Protein AF-A0A1I6WAD7-F1 (afdb_monomer_lite)

pLDDT: mean 89.75, std 10.99, range [41.59, 98.06]

Foldseek 3Di:
DDDPPDQDPPDPALVSLLVVLVVLLVVLPVCLVVLVVLLVVLLVQLVVLQVVLVVCVVVVHDVVSSVVSNVSSVVSVVVSVVSVVSSVVSVVVSVVSVVVSVVSCVVCVVVNVVCVPDPDHDDDPPPVD

Secondary structure (DSSP, 8-state):
-PPPPPP-TT--SHHHHHHHHHHHHHHHHHTHHHHHHHHHHHHHHHHHHHHHHHHHHTTT--HHHHHHHHHHHHHHHHHHHHHHHHHHHHHHHHHHHHHHHHHHHHHHHHHHHHHHS-SSPPPPTTTT-

Structure (mmCIF, N/CA/C/O backbone):
data_AF-A0A1I6WAD7-F1
#
_entry.id   AF-A0A1I6WAD7-F1
#
loop_
_atom_site.group_PDB
_atom_site.id
_atom_site.type_symbol
_atom_site.label_atom_id
_atom_site.label_alt_id
_atom_site.label_comp_id
_atom_site.label_asym_id
_atom_site.label_entity_id
_atom_site.label_seq_id
_atom_site.pdbx_PDB_ins_code
_atom_site.Cartn_x
_atom_site.Cartn_y
_atom_site.Cartn_z
_atom_site.occupancy
_atom_site.B_iso_or_equiv
_atom_site.auth_seq_id
_atom_site.auth_comp_id
_atom_site.auth_asym_id
_atom_site.auth_atom_id
_atom_site.pdbx_PDB_model_num
ATOM 1 N N . MET A 1 1 ? -2.976 22.779 -15.695 1.00 41.59 1 MET A N 1
ATOM 2 C CA . MET A 1 1 ? -2.268 21.545 -15.289 1.00 41.59 1 MET A CA 1
ATOM 3 C C . MET A 1 1 ? -2.596 20.486 -16.328 1.00 41.59 1 MET A C 1
ATOM 5 O O . MET A 1 1 ? -3.774 20.209 -16.510 1.00 41.59 1 MET A O 1
ATOM 9 N N . SER A 1 2 ? -1.616 19.990 -17.089 1.00 42.88 2 SER A N 1
ATOM 10 C CA . SER A 1 2 ? -1.872 18.940 -18.087 1.00 42.88 2 SER A CA 1
ATOM 11 C C . SER A 1 2 ? -2.197 17.635 -17.373 1.00 42.88 2 SER A C 1
ATOM 13 O O . SER A 1 2 ? -1.399 17.165 -16.567 1.00 42.88 2 SER A O 1
ATOM 15 N N . VAL A 1 3 ? -3.365 17.065 -17.663 1.00 47.44 3 VAL A N 1
ATOM 16 C CA . VAL A 1 3 ? -3.723 15.715 -17.219 1.00 47.44 3 VAL A CA 1
ATOM 17 C C . VAL A 1 3 ? -2.726 14.744 -17.867 1.00 47.44 3 VAL A C 1
ATOM 19 O O . VAL A 1 3 ? -2.564 14.800 -19.092 1.00 47.44 3 VAL A O 1
ATOM 22 N N . PRO A 1 4 ? -2.013 13.902 -17.096 1.00 58.06 4 PRO A N 1
ATOM 23 C CA . PRO A 1 4 ? -1.113 12.912 -17.673 1.00 58.06 4 PRO A CA 1
ATOM 24 C C . PRO A 1 4 ? -1.925 12.005 -18.599 1.00 58.06 4 PRO A C 1
ATOM 26 O O . PRO A 1 4 ? -2.965 11.475 -18.208 1.00 58.06 4 PRO A O 1
ATOM 29 N N . GLN A 1 5 ? -1.490 11.879 -19.855 1.00 66.12 5 GLN A N 1
ATOM 30 C CA . GLN A 1 5 ? -2.194 11.017 -20.797 1.00 66.12 5 GLN A CA 1
ATOM 31 C C . GLN A 1 5 ? -2.150 9.570 -20.293 1.00 66.12 5 GLN A C 1
ATOM 33 O O . GLN A 1 5 ? -1.078 9.122 -19.869 1.00 66.12 5 GLN A O 1
ATOM 38 N N . PRO A 1 6 ? -3.276 8.837 -20.348 1.00 71.69 6 PRO A N 1
ATOM 39 C CA . PRO A 1 6 ? -3.311 7.448 -19.922 1.00 71.69 6 PRO A CA 1
ATOM 40 C C . PRO A 1 6 ? -2.265 6.642 -20.694 1.00 71.69 6 PRO A C 1
ATOM 42 O O . PRO A 1 6 ? -2.129 6.762 -21.914 1.00 71.69 6 PRO A O 1
ATOM 45 N N . VAL A 1 7 ? -1.486 5.845 -19.964 1.00 76.12 7 VAL A N 1
ATOM 46 C CA . VAL A 1 7 ? -0.498 4.962 -20.576 1.00 76.12 7 VAL A CA 1
ATOM 47 C C . VAL A 1 7 ? -1.243 3.844 -21.293 1.00 76.12 7 VAL A C 1
ATOM 49 O O . VAL A 1 7 ? -2.006 3.106 -20.674 1.00 76.12 7 VAL A O 1
ATOM 52 N N . ASP A 1 8 ? -1.019 3.710 -22.598 1.00 78.31 8 ASP A N 1
ATOM 53 C CA . ASP A 1 8 ? -1.524 2.568 -23.356 1.00 78.31 8 ASP A CA 1
ATOM 54 C C . ASP A 1 8 ? -0.797 1.289 -22.914 1.00 78.31 8 ASP A C 1
ATOM 56 O O . ASP A 1 8 ? 0.352 1.045 -23.293 1.00 78.31 8 ASP A O 1
ATOM 60 N N . ILE A 1 9 ? -1.486 0.475 -22.113 1.00 77.81 9 ILE A N 1
ATOM 61 C CA . ILE A 1 9 ? -0.987 -0.793 -21.566 1.00 77.81 9 ILE A CA 1
ATOM 62 C C . ILE A 1 9 ? -0.792 -1.882 -22.631 1.00 77.81 9 ILE A C 1
ATOM 64 O O . ILE A 1 9 ? -0.100 -2.866 -22.376 1.00 77.81 9 ILE A O 1
ATOM 68 N N . ASN A 1 10 ? -1.376 -1.721 -23.823 1.00 80.50 10 ASN A N 1
ATOM 69 C CA . ASN A 1 10 ? -1.237 -2.678 -24.921 1.00 80.50 10 ASN A CA 1
ATOM 70 C C . ASN A 1 10 ? -0.058 -2.342 -25.842 1.00 80.50 10 ASN A C 1
ATOM 72 O O . ASN A 1 10 ? 0.406 -3.204 -26.599 1.00 80.50 10 ASN A O 1
ATOM 76 N N . SER A 1 11 ? 0.453 -1.110 -25.781 1.00 81.06 11 SER A N 1
ATOM 77 C CA . SER A 1 11 ? 1.608 -0.697 -26.567 1.00 81.06 11 SER A CA 1
ATOM 78 C C . SER A 1 11 ? 2.882 -1.376 -26.068 1.00 81.06 11 SER A C 1
ATOM 80 O O . SER A 1 11 ? 3.256 -1.281 -24.899 1.00 81.06 11 SER A O 1
ATOM 82 N N . ARG A 1 12 ? 3.602 -2.017 -26.992 1.00 81.50 12 ARG A N 1
ATOM 83 C CA . ARG A 1 12 ? 4.864 -2.732 -26.731 1.00 81.50 12 ARG A CA 1
ATOM 84 C C . ARG A 1 12 ? 6.095 -1.955 -27.207 1.00 81.50 12 ARG A C 1
ATOM 86 O O . ARG A 1 12 ? 7.116 -2.563 -27.531 1.00 81.50 12 ARG A O 1
ATOM 93 N N . THR A 1 13 ? 5.994 -0.632 -27.356 1.00 87.88 13 THR A N 1
ATOM 94 C CA . THR A 1 13 ? 7.157 0.186 -27.716 1.00 87.88 13 THR A CA 1
ATOM 95 C C . THR A 1 13 ? 8.078 0.369 -26.515 1.00 87.88 13 THR A C 1
ATOM 97 O O . THR A 1 13 ? 7.686 0.208 -25.362 1.00 87.88 13 THR A O 1
ATOM 100 N N . TYR A 1 14 ? 9.335 0.710 -26.784 1.00 90.31 14 TYR A N 1
ATOM 101 C CA . TYR A 1 14 ? 10.290 0.997 -25.719 1.00 90.31 14 TYR A CA 1
ATOM 102 C C . TYR A 1 14 ? 9.780 2.134 -24.816 1.00 90.31 14 TYR A C 1
ATOM 104 O O . TYR A 1 14 ? 9.796 2.014 -23.591 1.00 90.31 14 TYR A O 1
ATOM 112 N N . GLU A 1 15 ? 9.273 3.214 -25.414 1.00 91.62 15 GLU A N 1
ATOM 113 C CA . GLU A 1 15 ? 8.790 4.387 -24.690 1.00 91.62 15 GLU A CA 1
ATOM 114 C C . GLU A 1 15 ? 7.514 4.115 -23.898 1.00 91.62 15 GLU A C 1
ATOM 116 O O . GLU A 1 15 ? 7.357 4.686 -22.819 1.00 91.62 15 GLU A O 1
ATOM 121 N N . SER A 1 16 ? 6.607 3.264 -24.398 1.00 91.44 16 SER A N 1
ATOM 122 C CA . SER A 1 16 ? 5.394 2.913 -23.653 1.00 91.44 16 SER A CA 1
ATOM 123 C C . SER A 1 16 ? 5.740 2.125 -22.396 1.00 91.44 16 SER A C 1
ATOM 125 O O . SER A 1 16 ? 5.254 2.469 -21.324 1.00 91.44 16 SER A O 1
ATOM 127 N N . VAL A 1 17 ? 6.646 1.148 -22.495 1.00 92.06 17 VAL A N 1
ATOM 128 C CA . VAL A 1 17 ? 7.113 0.358 -21.346 1.00 92.06 17 VAL A CA 1
ATOM 129 C C . VAL A 1 17 ? 7.850 1.240 -20.336 1.00 92.06 17 VAL A C 1
ATOM 131 O O . VAL A 1 17 ? 7.564 1.179 -19.143 1.00 92.06 17 VAL A O 1
ATOM 134 N N . GLN A 1 18 ? 8.756 2.112 -20.795 1.00 95.06 18 GLN A N 1
ATOM 135 C CA . GLN A 1 18 ? 9.469 3.052 -19.920 1.00 95.06 18 GLN A CA 1
ATOM 136 C C . GLN A 1 18 ? 8.520 3.997 -19.176 1.00 95.06 18 GLN A C 1
ATOM 138 O O . GLN A 1 18 ? 8.698 4.248 -17.981 1.00 95.06 18 GLN A O 1
ATOM 143 N N . ARG A 1 19 ? 7.502 4.508 -19.876 1.00 94.06 19 ARG A N 1
ATOM 144 C CA . ARG A 1 19 ? 6.479 5.377 -19.291 1.00 94.06 19 ARG A CA 1
ATOM 145 C C . ARG A 1 19 ? 5.603 4.617 -18.303 1.00 94.06 19 ARG A C 1
ATOM 147 O O . ARG A 1 19 ? 5.388 5.121 -17.212 1.00 94.06 19 ARG A O 1
ATOM 154 N N . LEU A 1 20 ? 5.160 3.408 -18.648 1.00 94.38 20 LEU A N 1
ATOM 155 C CA . LEU A 1 20 ? 4.339 2.567 -17.777 1.00 94.38 20 LEU A CA 1
ATOM 156 C C . LEU A 1 20 ? 5.046 2.269 -16.456 1.00 94.38 20 LEU A C 1
ATOM 158 O O . LEU A 1 20 ? 4.468 2.470 -15.394 1.00 94.38 20 LEU A O 1
ATOM 162 N N . LEU A 1 21 ? 6.308 1.836 -16.517 1.00 95.25 21 LEU A N 1
ATOM 163 C CA . LEU A 1 21 ? 7.103 1.554 -15.321 1.00 95.25 21 LEU A CA 1
ATOM 164 C C . LEU A 1 21 ? 7.368 2.828 -14.505 1.00 95.25 21 LEU A C 1
ATOM 166 O O . LEU A 1 21 ? 7.343 2.788 -13.279 1.00 95.25 21 LEU A O 1
ATOM 170 N N . GLY A 1 22 ? 7.595 3.965 -15.171 1.00 95.62 22 GLY A N 1
ATOM 171 C CA . GLY A 1 22 ? 7.744 5.260 -14.504 1.00 95.62 22 GLY A CA 1
ATOM 172 C C . GLY A 1 22 ? 6.479 5.693 -13.760 1.00 95.62 22 GLY A C 1
ATOM 173 O O . GLY A 1 22 ? 6.555 6.046 -12.587 1.00 95.62 22 GLY A O 1
ATOM 174 N N . GLU A 1 23 ? 5.320 5.614 -14.414 1.00 94.44 23 GLU A N 1
ATOM 175 C CA . GLU A 1 23 ? 4.028 5.940 -13.802 1.00 94.44 23 GLU A CA 1
ATOM 176 C C . GLU A 1 23 ? 3.674 4.977 -12.670 1.00 94.44 23 GLU A C 1
ATOM 178 O O . GLU A 1 23 ? 3.239 5.418 -11.612 1.00 94.44 23 GLU A O 1
ATOM 183 N N . LEU A 1 24 ? 3.917 3.675 -12.842 1.00 93.62 24 LEU A N 1
ATOM 184 C CA . LEU A 1 24 ? 3.681 2.693 -11.787 1.00 93.62 24 LEU A CA 1
ATOM 185 C C . LEU A 1 24 ? 4.553 2.975 -10.554 1.00 93.62 24 LEU A C 1
ATOM 187 O O . LEU A 1 24 ? 4.041 3.000 -9.440 1.00 93.62 24 LEU A O 1
ATOM 191 N N . HIS A 1 25 ? 5.848 3.249 -10.740 1.00 95.88 25 HIS A N 1
ATOM 192 C CA . HIS A 1 25 ? 6.735 3.632 -9.639 1.00 95.88 25 HIS A CA 1
ATOM 193 C C . HIS A 1 25 ? 6.258 4.911 -8.934 1.00 95.88 25 HIS A C 1
ATOM 195 O O . HIS A 1 25 ? 6.226 4.972 -7.704 1.00 95.88 25 HIS A O 1
ATOM 201 N N . ARG A 1 26 ? 5.846 5.920 -9.708 1.00 94.88 26 ARG A N 1
ATOM 202 C CA . ARG A 1 26 ? 5.321 7.185 -9.187 1.00 94.88 26 ARG A CA 1
ATOM 203 C C . ARG A 1 26 ? 4.063 6.961 -8.345 1.00 94.88 26 ARG A C 1
ATOM 205 O O . ARG A 1 26 ? 4.010 7.413 -7.211 1.00 94.88 26 ARG A O 1
ATOM 212 N N . LEU A 1 27 ? 3.089 6.206 -8.851 1.00 92.56 27 LEU A N 1
ATOM 213 C CA . LEU A 1 27 ? 1.851 5.907 -8.122 1.00 92.56 27 LEU A CA 1
ATOM 214 C C . LEU A 1 27 ? 2.110 5.143 -6.815 1.00 92.56 27 LEU A C 1
ATOM 216 O O . LEU A 1 27 ? 1.480 5.434 -5.801 1.00 92.56 27 LEU A O 1
ATOM 220 N N . LEU A 1 28 ? 3.057 4.200 -6.821 1.00 92.50 28 LEU A N 1
ATOM 221 C CA . LEU A 1 28 ? 3.424 3.433 -5.627 1.00 92.50 28 LEU A CA 1
ATOM 222 C C . LEU A 1 28 ? 4.129 4.278 -4.556 1.00 92.50 28 LEU A C 1
ATOM 224 O O . LEU A 1 28 ? 4.042 3.952 -3.376 1.00 92.50 28 LEU A O 1
ATOM 228 N N . THR A 1 29 ? 4.822 5.347 -4.954 1.00 93.44 29 THR A N 1
ATOM 229 C CA . THR A 1 29 ? 5.575 6.223 -4.040 1.00 93.44 29 THR A CA 1
ATOM 230 C C . THR A 1 29 ? 4.762 7.429 -3.571 1.00 93.44 29 THR A C 1
ATOM 232 O O . THR A 1 29 ? 4.796 7.764 -2.392 1.00 93.44 29 THR A O 1
ATOM 235 N N . GLU A 1 30 ? 3.966 8.052 -4.441 1.00 93.50 30 GLU A N 1
ATOM 236 C CA . GLU A 1 30 ? 3.131 9.208 -4.082 1.00 93.50 30 GLU A CA 1
ATOM 237 C C . GLU A 1 30 ? 2.003 8.864 -3.101 1.00 93.50 30 GLU A C 1
ATOM 239 O O . GLU A 1 30 ? 1.597 9.717 -2.316 1.00 93.50 30 GLU A O 1
ATOM 244 N N . GLY A 1 31 ? 1.498 7.627 -3.125 1.00 87.38 31 GLY A N 1
ATOM 245 C CA . GLY A 1 31 ? 0.470 7.170 -2.187 1.00 87.38 31 GLY A CA 1
ATOM 246 C C . GLY A 1 31 ? 0.995 6.857 -0.781 1.00 87.38 31 GLY A C 1
ATOM 247 O O . GLY A 1 31 ? 0.199 6.727 0.149 1.00 87.38 31 GLY A O 1
ATOM 248 N N . GLU A 1 32 ? 2.315 6.740 -0.600 1.00 90.88 32 GLU A N 1
ATOM 249 C CA . GLU A 1 32 ? 2.922 6.328 0.672 1.00 90.88 32 GLU A CA 1
ATOM 250 C C . GLU A 1 32 ? 2.549 7.247 1.853 1.00 90.88 32 GLU A C 1
ATOM 252 O O . GLU A 1 32 ? 2.120 6.717 2.884 1.00 90.88 32 GLU A O 1
ATOM 257 N N . PRO A 1 33 ? 2.639 8.590 1.744 1.00 91.88 33 PRO A N 1
ATOM 258 C CA . PRO A 1 33 ? 2.345 9.472 2.872 1.00 91.88 33 PRO A CA 1
ATOM 259 C C . PRO A 1 33 ? 0.891 9.367 3.337 1.00 91.88 33 PRO A C 1
ATOM 261 O O . PRO A 1 33 ? 0.611 9.443 4.530 1.00 91.88 33 PRO A O 1
ATOM 264 N N . GLU A 1 34 ? -0.037 9.161 2.402 1.00 91.19 34 GLU A N 1
ATOM 265 C CA . GLU A 1 34 ? -1.462 9.047 2.702 1.00 91.19 34 GLU A CA 1
ATOM 266 C C . GLU A 1 34 ? -1.792 7.712 3.380 1.00 91.19 34 GLU A C 1
ATOM 268 O O . GLU A 1 34 ? -2.500 7.685 4.388 1.00 91.19 34 GLU A O 1
ATOM 273 N N . VAL A 1 35 ? -1.220 6.607 2.890 1.00 92.00 35 VAL A N 1
ATOM 274 C CA . VAL A 1 35 ? -1.338 5.288 3.533 1.00 92.00 35 VAL A CA 1
ATOM 275 C C . VAL A 1 35 ? -0.786 5.334 4.957 1.00 92.00 35 VAL A C 1
ATOM 277 O O . VAL A 1 35 ? -1.408 4.802 5.876 1.00 92.00 35 VAL A O 1
ATOM 280 N N . GLU A 1 36 ? 0.350 6.001 5.160 1.00 93.12 36 GLU A N 1
ATOM 281 C CA . GLU A 1 36 ? 0.972 6.150 6.474 1.00 93.12 36 GLU A CA 1
ATOM 282 C C . GLU A 1 36 ? 0.137 7.021 7.422 1.00 93.12 36 GLU A C 1
ATOM 284 O O . GLU A 1 36 ? -0.058 6.669 8.588 1.00 93.12 36 GLU A O 1
ATOM 289 N N . ARG A 1 37 ? -0.433 8.117 6.908 1.00 94.50 37 ARG A N 1
ATOM 290 C CA . ARG A 1 37 ? -1.362 8.975 7.650 1.00 94.50 37 ARG A CA 1
ATOM 291 C C . ARG A 1 37 ? -2.589 8.195 8.114 1.00 94.50 37 ARG A C 1
ATOM 293 O O . ARG A 1 37 ? -2.951 8.277 9.287 1.00 94.50 37 ARG A O 1
ATOM 300 N N . ILE A 1 38 ? -3.212 7.429 7.216 1.00 94.12 38 ILE A N 1
ATOM 301 C CA . ILE A 1 38 ? -4.369 6.591 7.550 1.00 94.12 38 ILE A CA 1
ATOM 302 C C . ILE A 1 38 ? -3.961 5.551 8.591 1.00 94.12 38 ILE A C 1
ATOM 304 O O . ILE A 1 38 ? -4.613 5.471 9.625 1.00 94.12 38 ILE A O 1
ATOM 308 N N . ARG A 1 39 ? -2.849 4.832 8.379 1.00 95.69 39 ARG A N 1
ATOM 309 C CA . ARG A 1 39 ? -2.322 3.824 9.313 1.00 95.69 39 ARG A CA 1
ATOM 310 C C . ARG A 1 39 ? -2.181 4.385 10.729 1.00 95.69 39 ARG A C 1
ATOM 312 O O . ARG A 1 39 ? -2.593 3.727 11.688 1.00 95.69 39 ARG A O 1
ATOM 319 N N . GLN A 1 40 ? -1.593 5.571 10.876 1.00 96.62 40 GLN A N 1
ATOM 320 C CA . GLN A 1 40 ? -1.422 6.192 12.187 1.00 96.62 40 GLN A CA 1
ATOM 321 C C . GLN A 1 40 ? -2.767 6.604 12.797 1.00 96.62 40 GLN A C 1
ATOM 323 O O . GLN A 1 40 ? -3.019 6.302 13.960 1.00 96.62 40 GLN A O 1
ATOM 328 N N . ALA A 1 41 ? -3.667 7.189 12.003 1.00 96.38 41 ALA A N 1
ATOM 329 C CA . ALA A 1 41 ? -5.001 7.558 12.468 1.00 96.38 41 ALA A CA 1
ATOM 330 C C . ALA A 1 41 ? -5.812 6.345 12.959 1.00 96.38 41 ALA A C 1
ATOM 332 O O . ALA A 1 41 ? -6.474 6.435 13.991 1.00 96.38 41 ALA A O 1
ATOM 333 N N . THR A 1 42 ? -5.736 5.196 12.274 1.00 95.88 42 THR A N 1
ATOM 334 C CA . THR A 1 42 ? -6.423 3.968 12.708 1.00 95.88 42 THR A CA 1
ATOM 335 C C . THR A 1 42 ? -5.897 3.476 14.053 1.00 95.88 42 THR A C 1
ATOM 337 O O . THR A 1 42 ? -6.681 3.073 14.908 1.00 95.88 42 THR A O 1
ATOM 340 N N . LYS A 1 43 ? -4.578 3.563 14.275 1.00 97.38 43 LYS A N 1
ATOM 341 C CA . LYS A 1 43 ? -3.975 3.214 15.566 1.00 97.38 43 LYS A CA 1
ATOM 342 C C . LYS A 1 43 ? -4.442 4.140 16.681 1.00 97.38 43 LYS A C 1
ATOM 344 O O . LYS A 1 43 ? -4.846 3.661 17.735 1.00 97.38 43 LYS A O 1
ATOM 349 N N . ASP A 1 44 ? -4.410 5.445 16.442 1.00 97.88 44 ASP A N 1
ATOM 350 C CA . A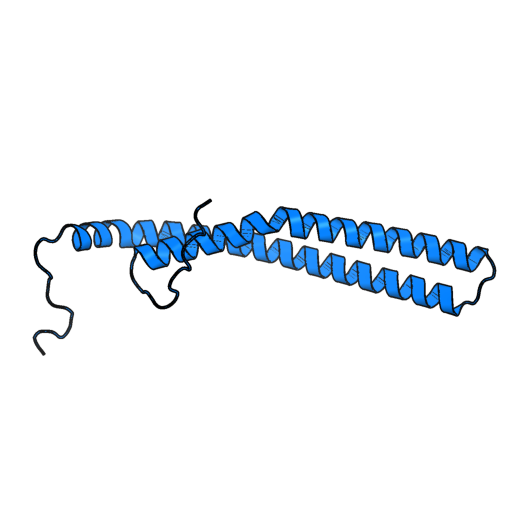SP A 1 44 ? -4.815 6.427 17.445 1.00 97.88 44 ASP A CA 1
ATOM 351 C C . ASP A 1 44 ? -6.300 6.265 17.809 1.00 97.88 44 ASP A C 1
ATOM 353 O O . ASP A 1 44 ? -6.679 6.410 18.971 1.00 97.88 44 ASP A O 1
ATOM 357 N N . LEU A 1 45 ? -7.152 5.938 16.830 1.00 97.19 45 LEU A N 1
ATOM 358 C CA . LEU A 1 45 ? -8.562 5.624 17.064 1.00 97.19 45 LEU A CA 1
ATOM 359 C C . LEU A 1 45 ? -8.738 4.330 17.864 1.00 97.19 45 LEU A C 1
ATOM 361 O O . LEU A 1 45 ? -9.554 4.316 18.782 1.00 97.19 45 LEU A O 1
ATOM 365 N N . ALA A 1 46 ? -7.964 3.283 17.569 1.00 97.31 46 ALA A N 1
ATOM 366 C CA . ALA A 1 46 ? -8.004 2.041 18.336 1.00 97.31 46 ALA A CA 1
ATOM 367 C C . ALA A 1 46 ? -7.638 2.277 19.807 1.00 97.31 46 ALA A C 1
ATOM 369 O O . ALA A 1 46 ? -8.376 1.859 20.700 1.00 97.31 46 ALA A O 1
ATOM 370 N N . ASP A 1 47 ? -6.547 3.010 20.056 1.00 97.19 47 ASP A N 1
ATOM 371 C CA . ASP A 1 47 ? -6.075 3.343 21.403 1.00 97.19 47 ASP A CA 1
ATOM 372 C C . ASP A 1 47 ? -7.131 4.182 22.163 1.00 97.19 47 ASP A C 1
ATOM 374 O O . ASP A 1 47 ? -7.380 3.968 23.352 1.00 97.19 47 ASP A O 1
ATOM 378 N N . ARG A 1 48 ? -7.819 5.104 21.471 1.00 96.94 48 ARG A N 1
ATOM 379 C CA . ARG A 1 48 ? -8.941 5.878 22.036 1.00 96.94 48 ARG A CA 1
ATOM 380 C C . ARG A 1 48 ? -10.170 5.021 22.329 1.00 96.94 48 ARG A C 1
ATOM 382 O O . ARG A 1 48 ? -10.822 5.264 23.341 1.00 96.94 48 ARG A O 1
ATOM 389 N N . ALA A 1 49 ? -10.484 4.045 21.479 1.00 96.44 49 ALA A N 1
ATOM 390 C CA . ALA A 1 49 ? -11.595 3.125 21.696 1.00 96.44 49 ALA A CA 1
ATOM 391 C C . ALA A 1 49 ? -11.370 2.282 22.961 1.00 96.44 49 ALA A C 1
ATOM 393 O O . ALA A 1 49 ? -12.258 2.232 23.804 1.00 96.44 49 ALA A O 1
ATOM 394 N N . VAL A 1 50 ? -10.157 1.758 23.190 1.00 95.25 50 VAL A N 1
ATOM 395 C CA . VAL A 1 50 ? -9.825 1.056 24.451 1.00 95.25 50 VAL A CA 1
ATOM 396 C C . VAL A 1 50 ? -10.079 1.950 25.667 1.00 95.25 50 VAL A C 1
ATOM 398 O O . VAL A 1 50 ? -10.731 1.547 26.627 1.00 95.25 50 VAL A O 1
ATOM 401 N N . GLN A 1 51 ? -9.601 3.196 25.630 1.00 95.81 51 GLN A N 1
ATOM 402 C CA . GLN A 1 51 ? -9.810 4.135 26.737 1.00 95.81 51 GLN A CA 1
ATOM 403 C C . GLN A 1 51 ? -11.288 4.474 26.949 1.00 95.81 51 GLN A C 1
ATOM 405 O O . GLN A 1 51 ? -11.701 4.734 28.079 1.00 95.81 51 GLN A O 1
ATOM 410 N N . LEU A 1 52 ? -12.077 4.517 25.875 1.00 95.75 52 LEU A N 1
ATOM 411 C CA . LEU A 1 52 ? -13.510 4.756 25.953 1.00 95.75 52 LEU A CA 1
ATOM 412 C C . LEU A 1 52 ? -14.241 3.552 26.553 1.00 95.75 52 LEU A C 1
ATOM 414 O O . LEU A 1 52 ? -15.067 3.765 27.432 1.00 95.75 52 LEU A O 1
ATOM 418 N N . ALA A 1 53 ? -13.895 2.324 26.162 1.00 94.19 53 ALA A N 1
ATOM 419 C CA . ALA A 1 53 ? -14.461 1.105 26.741 1.00 94.19 53 ALA A CA 1
ATOM 420 C C . ALA A 1 53 ? -14.261 1.073 28.266 1.00 94.19 53 ALA A C 1
ATOM 422 O O . ALA A 1 53 ? -15.224 0.915 29.009 1.00 94.19 53 ALA A O 1
ATOM 423 N N . VAL A 1 54 ? -13.047 1.386 28.738 1.00 94.69 54 VAL A N 1
ATOM 424 C CA . VAL A 1 54 ? -12.744 1.514 30.176 1.00 94.69 54 VAL A CA 1
ATOM 425 C C . VAL A 1 54 ? -13.597 2.596 30.848 1.00 94.69 54 VAL A C 1
ATOM 427 O O . VAL A 1 54 ? -14.043 2.427 31.978 1.00 94.69 54 VAL A O 1
ATOM 430 N N . LYS A 1 55 ? -13.831 3.736 30.191 1.00 94.50 55 LYS A N 1
ATOM 431 C CA . LYS A 1 55 ? -14.677 4.805 30.753 1.00 94.50 55 LYS A CA 1
ATOM 432 C C . LYS A 1 55 ? -16.153 4.418 30.812 1.00 94.50 55 LYS A C 1
ATOM 434 O O . LYS A 1 55 ? -16.823 4.839 31.746 1.00 94.50 55 LYS A O 1
ATOM 439 N N . ILE A 1 56 ? -16.643 3.668 29.826 1.00 90.75 56 ILE A N 1
ATOM 440 C CA . ILE A 1 56 ? -18.017 3.152 29.780 1.00 90.75 56 ILE A CA 1
ATOM 441 C C . ILE A 1 56 ? -18.224 2.145 30.912 1.00 90.75 56 ILE A C 1
ATOM 443 O O . ILE A 1 56 ? -19.202 2.262 31.644 1.00 90.75 56 ILE A O 1
ATOM 447 N N . ASP A 1 57 ? -17.274 1.225 31.088 1.00 92.75 57 ASP A N 1
ATOM 448 C CA . ASP A 1 57 ? -17.293 0.216 32.151 1.00 92.75 57 ASP A CA 1
ATOM 449 C C . ASP A 1 57 ? -17.300 0.868 33.544 1.00 92.75 57 ASP A C 1
ATOM 451 O O . ASP A 1 57 ? -18.178 0.613 34.360 1.00 92.75 57 ASP A O 1
ATOM 455 N N . ASN A 1 58 ? -16.416 1.846 33.775 1.00 94.75 58 ASN A N 1
ATOM 456 C CA . ASN A 1 58 ? -16.378 2.605 35.034 1.00 94.75 58 ASN A CA 1
ATOM 457 C C . ASN A 1 58 ? -17.613 3.490 35.286 1.00 94.75 58 ASN A C 1
ATOM 459 O O . ASN A 1 58 ? -17.764 4.023 36.385 1.00 94.75 58 ASN A O 1
ATOM 463 N N . ALA A 1 59 ? -18.446 3.724 34.272 1.00 94.25 59 ALA A N 1
ATOM 464 C CA . ALA A 1 59 ? -19.663 4.519 34.388 1.00 94.25 59 ALA A CA 1
ATOM 465 C C . ALA A 1 59 ? -20.912 3.660 34.660 1.00 94.25 59 ALA A C 1
ATOM 467 O O . ALA A 1 59 ? -22.012 4.214 34.651 1.00 94.25 59 ALA A O 1
ATOM 468 N N . ASP A 1 60 ? -20.754 2.345 34.879 1.00 88.62 60 ASP A N 1
ATOM 469 C CA . ASP A 1 60 ? -21.848 1.376 35.060 1.00 88.62 60 ASP A CA 1
ATOM 470 C C . ASP A 1 60 ? -22.911 1.466 33.940 1.00 88.62 60 ASP A C 1
ATOM 472 O O . ASP A 1 60 ? -24.113 1.291 34.158 1.00 88.62 60 ASP A O 1
ATOM 476 N N . LEU A 1 61 ? -22.471 1.776 32.713 1.00 90.06 61 LEU A N 1
ATOM 477 C CA . LEU A 1 61 ? -23.321 1.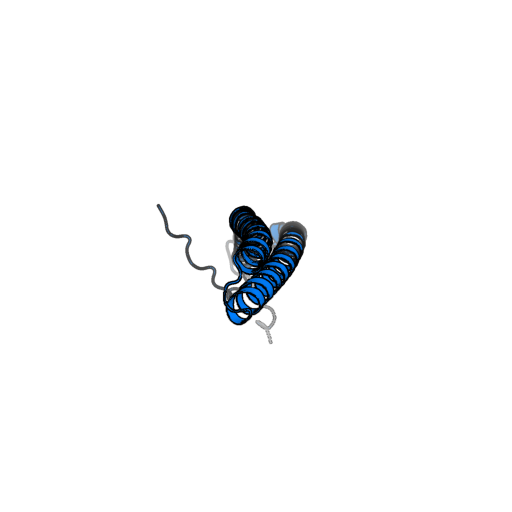730 31.522 1.00 90.06 61 LEU A CA 1
ATOM 478 C C . LEU A 1 61 ? -23.541 0.279 31.071 1.00 90.06 61 LEU A C 1
ATOM 480 O O . LEU A 1 61 ? -22.882 -0.647 31.541 1.00 90.06 61 LEU A O 1
ATOM 484 N N . GLU A 1 62 ? -24.467 0.064 30.130 1.00 92.56 62 GLU A N 1
ATOM 485 C CA . GLU A 1 62 ? -24.724 -1.284 29.615 1.00 92.56 62 GLU A CA 1
ATOM 486 C C . GLU A 1 62 ? -23.454 -1.928 29.039 1.00 92.56 62 GLU A C 1
ATOM 488 O O . GLU A 1 62 ? -22.759 -1.344 28.202 1.00 92.56 62 GLU A O 1
ATOM 493 N N . SER A 1 63 ? -23.194 -3.179 29.432 1.00 92.12 63 SER A N 1
ATOM 494 C CA . SER A 1 63 ? -22.025 -3.955 28.994 1.00 92.12 63 SER A CA 1
ATOM 495 C C . SER A 1 63 ? -21.955 -4.147 27.476 1.00 92.12 63 SER A C 1
ATOM 497 O O . SER A 1 63 ? -20.869 -4.291 26.919 1.00 92.12 63 SER A O 1
ATOM 499 N N . SER A 1 64 ? -23.097 -4.061 26.787 1.00 95.25 64 SER A N 1
ATOM 500 C CA . SER A 1 64 ? -23.189 -4.055 25.324 1.00 95.25 64 SER A CA 1
ATOM 501 C C . SER A 1 64 ? -22.348 -2.938 24.687 1.00 95.25 64 SER A C 1
ATOM 503 O O . SER A 1 64 ? -21.737 -3.145 23.638 1.00 95.25 64 SER A O 1
ATOM 505 N N . HIS A 1 65 ? -22.258 -1.770 25.332 1.00 93.19 65 HIS A N 1
ATOM 506 C CA . HIS A 1 65 ? -21.451 -0.645 24.863 1.00 93.19 65 HIS A CA 1
ATOM 507 C C . HIS A 1 65 ? -19.953 -0.874 25.066 1.00 93.19 65 HIS A C 1
ATOM 509 O O . HIS A 1 65 ? -19.160 -0.444 24.226 1.00 93.19 65 HIS A O 1
ATOM 515 N N . VAL A 1 66 ? -19.562 -1.560 26.145 1.00 94.19 66 VAL A N 1
ATOM 516 C CA . VAL A 1 66 ? -18.165 -1.949 26.388 1.00 94.19 66 VAL A CA 1
ATOM 517 C C . VAL A 1 66 ? -17.718 -2.908 25.292 1.00 94.19 66 VAL A C 1
ATOM 519 O O . VAL A 1 66 ? -16.786 -2.584 24.558 1.00 94.19 66 VAL A O 1
ATOM 522 N N . THR A 1 67 ? -18.456 -4.006 25.091 1.00 94.81 67 THR A N 1
ATOM 523 C CA . THR A 1 67 ? -18.142 -5.017 24.071 1.00 94.81 67 THR A CA 1
ATOM 524 C C . THR A 1 67 ? -18.059 -4.409 22.674 1.00 94.81 67 THR A C 1
ATOM 526 O O . THR A 1 67 ? -17.063 -4.596 21.983 1.00 94.81 67 THR A O 1
ATOM 529 N N . LEU A 1 68 ? -19.043 -3.595 22.275 1.00 95.94 68 LEU A N 1
ATOM 530 C CA . LEU A 1 68 ? -19.021 -2.942 20.962 1.00 95.94 68 LEU A CA 1
ATOM 531 C C . LEU A 1 68 ? -17.788 -2.041 20.774 1.00 95.94 68 LEU A C 1
ATOM 533 O O . LEU A 1 68 ? -17.220 -1.965 19.681 1.00 95.94 68 LEU A O 1
ATOM 537 N N . THR A 1 69 ? -17.377 -1.334 21.828 1.00 95.44 69 THR A N 1
ATOM 538 C CA . THR A 1 69 ? -16.227 -0.424 21.770 1.00 95.44 69 THR A CA 1
ATOM 539 C C . THR A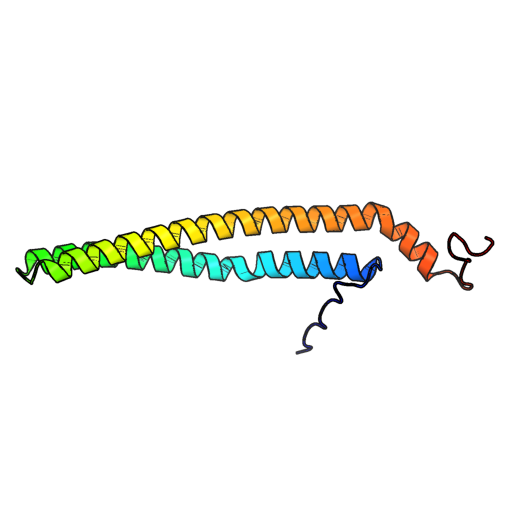 1 69 ? -14.903 -1.194 21.724 1.00 95.44 69 THR A C 1
ATOM 541 O O . THR A 1 69 ? -13.982 -0.784 21.013 1.00 95.44 69 THR A O 1
ATOM 544 N N . GLU A 1 70 ? -14.807 -2.319 22.434 1.00 95.25 70 GLU A N 1
ATOM 545 C CA . GLU A 1 70 ? -13.663 -3.235 22.373 1.00 95.25 70 GLU A CA 1
ATOM 546 C C . GLU A 1 70 ? -13.531 -3.883 20.991 1.00 95.25 70 GLU A C 1
ATOM 548 O O . GLU A 1 70 ? -12.453 -3.817 20.398 1.00 95.25 70 GLU A O 1
ATOM 553 N N . ASP A 1 71 ? -14.627 -4.401 20.432 1.00 96.88 71 ASP A N 1
ATOM 554 C CA . ASP A 1 71 ? -14.659 -4.980 19.083 1.00 96.88 71 ASP A CA 1
ATOM 555 C C . ASP A 1 71 ? -14.217 -3.952 18.033 1.00 96.88 71 ASP A C 1
ATOM 557 O O . ASP A 1 71 ? -13.343 -4.218 17.206 1.00 96.88 71 ASP A O 1
ATOM 561 N N . THR A 1 72 ? -14.724 -2.718 18.133 1.00 96.81 72 THR A N 1
ATOM 562 C CA . THR A 1 72 ? -14.308 -1.616 17.250 1.00 96.81 72 THR A CA 1
ATOM 563 C C . THR A 1 72 ? -12.805 -1.332 17.362 1.00 96.81 72 THR A C 1
ATOM 565 O O . THR A 1 72 ? -12.146 -1.035 16.363 1.00 96.81 72 THR A O 1
ATOM 568 N N . SER A 1 73 ? -12.233 -1.408 18.568 1.00 96.94 73 SER A N 1
ATOM 569 C CA . SER A 1 73 ? -10.790 -1.238 18.762 1.00 96.94 73 SER A CA 1
ATOM 570 C C . SER A 1 73 ? -9.992 -2.336 18.056 1.00 96.94 73 SER A C 1
ATOM 572 O O . SER A 1 73 ? -9.006 -2.037 17.376 1.00 96.94 73 SER A O 1
ATOM 574 N N . LEU A 1 74 ? -10.434 -3.592 18.166 1.00 97.81 74 LEU A N 1
ATOM 575 C CA . LEU A 1 74 ? -9.804 -4.733 17.501 1.00 97.81 74 LEU A CA 1
ATOM 576 C C . LEU A 1 74 ? -9.842 -4.586 15.975 1.00 97.81 74 LEU A C 1
ATOM 578 O O . LEU A 1 74 ? -8.796 -4.708 15.333 1.00 97.81 74 LEU A O 1
ATOM 582 N N . ASP A 1 75 ? -10.990 -4.212 15.410 1.00 98.00 75 ASP A N 1
ATOM 583 C CA . ASP A 1 75 ? -11.142 -3.971 13.971 1.00 98.00 75 ASP A CA 1
ATOM 584 C C . ASP A 1 75 ? -10.189 -2.872 13.468 1.00 98.00 75 ASP A C 1
ATOM 586 O O . ASP A 1 75 ? -9.540 -3.003 12.424 1.00 98.00 75 ASP A O 1
ATOM 590 N N . LEU A 1 76 ? -10.043 -1.786 14.234 1.00 97.62 76 LEU A N 1
ATOM 591 C CA . LEU A 1 76 ? -9.112 -0.701 13.917 1.00 97.62 76 LEU A CA 1
ATOM 592 C C . LEU A 1 76 ? -7.642 -1.155 13.994 1.00 97.62 76 LEU A C 1
ATOM 594 O O . LEU A 1 76 ? -6.819 -0.731 13.173 1.00 97.62 76 LEU A O 1
ATOM 598 N N . LEU A 1 77 ? -7.292 -2.035 14.937 1.00 97.44 77 LEU A N 1
ATOM 599 C CA . LEU A 1 77 ? -5.952 -2.627 15.017 1.00 97.44 77 LEU A CA 1
ATOM 600 C C . LEU A 1 77 ? -5.662 -3.557 13.836 1.00 97.44 77 LEU A C 1
ATOM 602 O O . LEU A 1 77 ? -4.539 -3.557 13.318 1.00 97.44 77 LEU A O 1
ATOM 606 N N . ASP A 1 78 ? -6.646 -4.319 13.374 1.00 97.06 78 ASP A N 1
ATOM 607 C CA . ASP A 1 78 ? -6.485 -5.187 12.210 1.00 97.06 78 ASP A CA 1
ATOM 608 C C . ASP A 1 78 ? -6.367 -4.380 10.915 1.00 97.06 78 ASP A C 1
ATOM 610 O O . ASP A 1 78 ? -5.453 -4.622 10.116 1.00 97.06 78 ASP A O 1
ATOM 614 N N . ALA A 1 79 ? -7.169 -3.325 10.758 1.00 96.06 79 ALA A N 1
ATOM 615 C CA . ALA A 1 79 ? -7.011 -2.364 9.670 1.00 96.06 79 ALA A CA 1
ATOM 616 C C . ALA A 1 79 ? -5.621 -1.697 9.692 1.00 96.06 79 ALA A C 1
ATOM 618 O O . ALA A 1 79 ? -4.958 -1.593 8.656 1.00 96.06 79 ALA A O 1
ATOM 619 N N . HIS A 1 80 ? -5.114 -1.319 10.869 1.00 96.88 80 HIS A N 1
ATOM 620 C CA . HIS A 1 80 ? -3.756 -0.793 11.020 1.00 96.88 80 HIS A CA 1
ATOM 621 C C . HIS A 1 80 ? -2.679 -1.780 10.536 1.00 96.88 80 HIS A C 1
ATOM 623 O O . HIS A 1 80 ? -1.741 -1.390 9.829 1.00 96.88 80 HIS A O 1
ATOM 629 N N . ARG A 1 81 ? -2.796 -3.064 10.900 1.00 96.81 81 ARG A N 1
ATOM 630 C CA . ARG A 1 81 ? -1.865 -4.124 10.471 1.00 96.81 81 ARG A CA 1
ATOM 631 C C . ARG A 1 81 ? -1.914 -4.331 8.958 1.00 96.81 81 ARG A C 1
ATOM 633 O O . ARG A 1 81 ? -0.856 -4.408 8.331 1.00 96.81 81 ARG A O 1
ATOM 640 N N . ALA A 1 82 ? -3.110 -4.358 8.374 1.00 95.75 82 ALA A N 1
ATOM 641 C CA . ALA A 1 82 ? -3.295 -4.475 6.931 1.00 95.75 82 ALA A CA 1
ATOM 642 C C . ALA A 1 82 ? -2.654 -3.296 6.178 1.00 95.75 82 ALA A C 1
ATOM 644 O O . ALA A 1 82 ? -1.909 -3.505 5.221 1.00 95.75 82 ALA A O 1
ATOM 645 N N . MET A 1 83 ? -2.845 -2.063 6.661 1.00 94.94 83 MET A N 1
ATOM 646 C CA . MET A 1 83 ? -2.228 -0.867 6.071 1.00 94.94 83 MET A CA 1
ATOM 647 C C . MET A 1 83 ? -0.699 -0.882 6.177 1.00 94.94 83 MET A C 1
ATOM 649 O O . MET A 1 83 ? -0.004 -0.497 5.234 1.00 94.94 83 MET A O 1
ATOM 653 N N . LYS A 1 84 ? -0.150 -1.380 7.292 1.00 95.50 84 LYS A N 1
ATOM 654 C CA . LYS A 1 84 ? 1.299 -1.576 7.447 1.00 95.50 84 LYS A CA 1
ATOM 655 C C . LYS A 1 84 ? 1.851 -2.560 6.410 1.00 95.50 84 LYS A C 1
ATOM 657 O O . LYS A 1 84 ? 2.895 -2.289 5.817 1.00 95.50 84 LYS A O 1
ATOM 662 N N . LEU A 1 85 ? 1.159 -3.679 6.189 1.00 95.38 85 LEU A N 1
ATOM 663 C CA . LEU A 1 85 ? 1.539 -4.667 5.178 1.00 95.38 85 LEU A CA 1
ATOM 664 C C . LEU A 1 85 ? 1.483 -4.064 3.769 1.00 95.38 85 LEU A C 1
ATOM 666 O O . LEU A 1 85 ? 2.456 -4.175 3.026 1.00 95.38 85 LE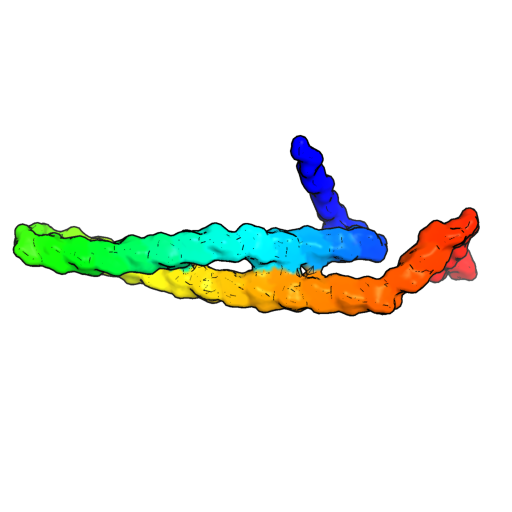U A O 1
ATOM 670 N N . LEU A 1 86 ? 0.385 -3.379 3.433 1.00 93.00 86 LEU A N 1
ATOM 671 C CA . LEU A 1 86 ? 0.205 -2.710 2.145 1.00 93.00 86 LEU A CA 1
ATOM 672 C C . LEU A 1 86 ? 1.332 -1.707 1.870 1.00 93.00 86 LEU A C 1
ATOM 674 O O . LEU A 1 86 ? 1.929 -1.744 0.800 1.00 93.00 86 LEU A O 1
ATOM 678 N N . SER A 1 87 ? 1.671 -0.858 2.846 1.00 93.44 87 SER A N 1
ATOM 679 C CA . SER A 1 87 ? 2.789 0.091 2.733 1.00 93.44 87 SER A CA 1
ATOM 680 C C . SER A 1 87 ? 4.119 -0.623 2.461 1.00 93.44 87 SER A C 1
ATOM 682 O O . SER A 1 87 ? 4.869 -0.229 1.568 1.00 93.44 87 SER A O 1
ATOM 684 N N . GLY A 1 88 ? 4.393 -1.722 3.174 1.00 94.19 88 GLY A N 1
ATOM 685 C CA . GLY A 1 88 ? 5.594 -2.532 2.963 1.00 94.19 88 GLY A CA 1
ATOM 686 C C . GLY A 1 88 ? 5.683 -3.123 1.552 1.00 94.19 88 GLY A C 1
ATOM 687 O O . GLY A 1 88 ? 6.713 -2.980 0.892 1.00 94.19 88 GLY A O 1
ATOM 688 N N . VAL A 1 89 ? 4.596 -3.732 1.070 1.00 95.12 89 VAL A N 1
ATOM 689 C CA . VAL A 1 89 ? 4.525 -4.320 -0.278 1.00 95.12 89 VAL A CA 1
ATOM 690 C C . VAL A 1 89 ? 4.650 -3.243 -1.355 1.00 95.12 89 VAL A C 1
ATOM 692 O O . VAL A 1 89 ? 5.421 -3.412 -2.297 1.00 95.12 89 VAL A O 1
ATOM 695 N N . SER A 1 90 ? 3.963 -2.107 -1.204 1.00 94.00 90 SER A N 1
ATOM 696 C CA . SER A 1 90 ? 4.047 -0.990 -2.152 1.00 94.00 90 SER A CA 1
ATOM 697 C C . SER A 1 90 ? 5.470 -0.449 -2.281 1.00 94.00 90 SER A C 1
ATOM 699 O O . SER A 1 90 ? 5.929 -0.206 -3.396 1.00 94.00 90 SER A O 1
ATOM 701 N N . LYS A 1 91 ? 6.207 -0.326 -1.167 1.00 94.81 91 LYS A N 1
ATOM 702 C CA . LYS A 1 91 ? 7.622 0.086 -1.175 1.00 94.81 91 LYS A CA 1
ATOM 703 C C . LYS A 1 91 ? 8.506 -0.905 -1.923 1.00 94.81 91 LYS A C 1
ATOM 705 O O . LYS A 1 91 ? 9.296 -0.494 -2.771 1.00 94.81 91 LYS A O 1
ATOM 710 N N . GLN A 1 92 ? 8.359 -2.198 -1.632 1.00 96.31 92 GLN A N 1
ATOM 711 C CA . GLN A 1 92 ? 9.116 -3.252 -2.313 1.00 96.31 92 GLN A CA 1
ATOM 712 C C . GLN A 1 92 ? 8.839 -3.240 -3.817 1.00 96.31 92 GLN A C 1
ATOM 714 O O . GLN A 1 92 ? 9.772 -3.184 -4.619 1.00 96.31 92 GLN A O 1
ATOM 719 N N . LEU A 1 93 ? 7.563 -3.186 -4.201 1.00 96.06 93 LEU A N 1
ATOM 720 C CA . LEU A 1 93 ? 7.162 -3.136 -5.599 1.00 96.06 93 LEU A CA 1
ATOM 721 C C . LEU A 1 93 ? 7.684 -1.871 -6.292 1.00 96.06 93 LEU A C 1
ATOM 723 O O . LEU A 1 93 ? 8.158 -1.948 -7.421 1.00 96.06 93 LEU A O 1
ATOM 727 N N . ALA A 1 94 ? 7.674 -0.713 -5.624 1.00 96.44 94 ALA A N 1
ATOM 728 C CA . ALA A 1 94 ? 8.244 0.513 -6.176 1.00 96.44 94 ALA A CA 1
ATOM 729 C C . ALA A 1 94 ? 9.740 0.352 -6.484 1.00 96.44 94 ALA A C 1
ATOM 731 O O . ALA A 1 94 ? 10.197 0.771 -7.553 1.00 96.44 94 ALA A O 1
ATOM 732 N N . THR A 1 95 ? 10.502 -0.270 -5.577 1.00 97.31 95 THR A N 1
ATOM 733 C CA . THR A 1 95 ? 11.920 -0.585 -5.793 1.00 97.31 95 THR A CA 1
ATOM 734 C C . THR A 1 95 ? 12.109 -1.525 -6.984 1.00 97.31 95 THR A C 1
ATOM 736 O O . THR A 1 95 ? 12.921 -1.230 -7.865 1.00 97.31 95 THR A O 1
ATOM 739 N N . GLU A 1 96 ? 11.342 -2.614 -7.056 1.00 98.06 96 GLU A N 1
ATOM 740 C CA . GLU A 1 96 ? 11.429 -3.582 -8.154 1.00 98.06 96 GLU A CA 1
ATOM 741 C C . GLU A 1 96 ? 11.069 -2.962 -9.506 1.00 98.06 96 GLU A C 1
ATOM 743 O O . GLU A 1 96 ? 11.811 -3.117 -10.476 1.00 98.06 96 GLU A O 1
ATOM 748 N N . VAL A 1 97 ? 9.982 -2.192 -9.574 1.00 97.19 97 VAL A N 1
ATOM 749 C CA . VAL A 1 97 ? 9.546 -1.503 -10.796 1.00 97.19 97 VAL A CA 1
ATOM 750 C C . VAL A 1 97 ? 10.628 -0.549 -11.296 1.00 97.19 97 VAL A C 1
ATOM 752 O O . VAL A 1 97 ? 10.924 -0.528 -12.494 1.00 97.19 97 VAL A O 1
ATOM 755 N N . ASN A 1 98 ? 11.274 0.204 -10.401 1.00 97.69 98 ASN A N 1
ATOM 756 C CA . ASN A 1 98 ? 12.380 1.073 -10.792 1.00 97.69 98 ASN A CA 1
ATOM 757 C C . ASN A 1 98 ? 13.596 0.270 -11.286 1.00 97.69 98 ASN A C 1
ATOM 759 O O . ASN A 1 98 ? 14.193 0.625 -12.303 1.00 97.69 98 ASN A O 1
ATOM 763 N N . ALA A 1 99 ? 13.936 -0.842 -10.629 1.00 98.06 99 ALA A N 1
ATOM 764 C CA . ALA A 1 99 ? 15.021 -1.718 -11.070 1.00 98.06 99 ALA A CA 1
ATOM 765 C C . ALA A 1 99 ? 14.749 -2.304 -12.468 1.00 98.06 99 ALA A C 1
ATOM 767 O O . ALA A 1 99 ? 15.627 -2.283 -13.336 1.00 98.06 99 ALA A O 1
ATOM 768 N N . VAL A 1 100 ? 13.518 -2.757 -12.726 1.00 97.81 100 VAL A N 1
ATOM 769 C CA . VAL A 1 100 ? 13.078 -3.226 -14.048 1.00 97.81 100 VAL A CA 1
ATOM 770 C C . VAL A 1 100 ? 13.172 -2.101 -15.077 1.00 97.81 100 VAL A C 1
ATOM 772 O O . VAL A 1 100 ? 13.688 -2.327 -16.171 1.00 97.81 100 VAL A O 1
ATOM 775 N N . ARG A 1 101 ? 12.749 -0.879 -14.733 1.00 97.00 101 ARG A N 1
ATOM 776 C CA . ARG A 1 101 ? 12.833 0.297 -15.615 1.00 97.00 101 ARG A CA 1
ATOM 777 C C . ARG A 1 101 ? 14.268 0.591 -16.047 1.00 97.00 101 ARG A C 1
ATOM 779 O O . ARG A 1 101 ? 14.535 0.723 -17.245 1.00 97.00 101 ARG A O 1
ATOM 786 N N . VAL A 1 102 ? 15.186 0.640 -15.081 1.00 97.88 102 VAL A N 1
ATOM 787 C CA . VAL A 1 102 ? 16.621 0.869 -15.309 1.00 97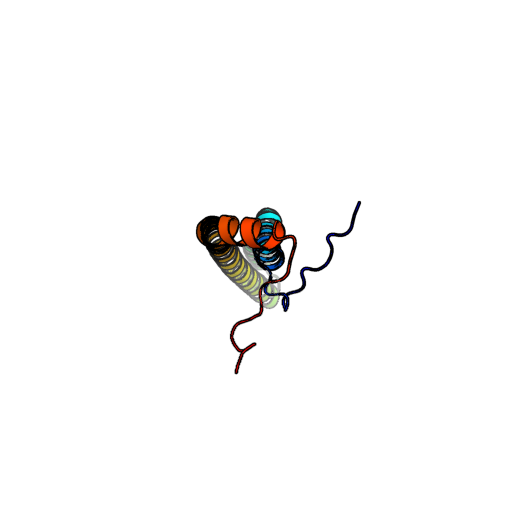.88 102 VAL A CA 1
ATOM 788 C C . VAL A 1 102 ? 17.218 -0.253 -16.156 1.00 97.88 102 VAL A C 1
ATOM 790 O O . VAL A 1 102 ? 17.903 0.016 -17.142 1.00 97.88 102 VAL A O 1
ATOM 793 N N . ARG A 1 103 ? 16.914 -1.517 -15.845 1.00 97.62 103 ARG A N 1
ATOM 794 C CA . ARG A 1 103 ? 17.414 -2.660 -16.621 1.00 97.62 103 ARG A CA 1
ATOM 795 C C . ARG A 1 103 ? 16.880 -2.661 -18.055 1.00 97.62 103 ARG A C 1
ATOM 797 O O . ARG A 1 103 ? 17.637 -2.886 -18.995 1.00 97.62 103 ARG A O 1
ATOM 804 N N . HIS A 1 104 ? 15.596 -2.367 -18.244 1.00 95.62 104 HIS A N 1
ATOM 805 C CA . HIS A 1 104 ? 14.986 -2.233 -19.567 1.00 95.62 104 HIS A CA 1
ATOM 806 C C . HIS A 1 104 ? 15.632 -1.089 -20.364 1.00 95.62 104 HIS A C 1
ATOM 808 O O . HIS A 1 104 ? 15.886 -1.229 -21.560 1.00 95.62 104 HIS A O 1
ATOM 814 N N . GLN A 1 105 ? 15.972 0.024 -19.706 1.00 96.75 105 GLN A N 1
ATOM 815 C CA . GLN A 1 105 ? 16.716 1.120 -20.326 1.00 96.75 105 GLN A CA 1
ATOM 816 C C . GLN A 1 105 ? 18.106 0.656 -20.777 1.00 96.75 105 GLN A C 1
ATOM 818 O O . GLN A 1 105 ? 18.467 0.870 -21.931 1.00 96.75 105 GLN A O 1
ATOM 823 N N . GLN A 1 106 ? 18.865 -0.016 -19.912 1.00 96.56 106 GLN A N 1
ATOM 824 C CA . GLN A 1 106 ? 20.210 -0.507 -20.233 1.00 96.56 106 GLN A CA 1
ATOM 825 C C . GLN A 1 106 ? 20.216 -1.477 -21.421 1.00 96.56 106 GLN A C 1
ATOM 827 O O . GLN A 1 106 ? 21.073 -1.371 -22.293 1.00 96.56 106 GLN A O 1
ATOM 832 N N . LEU A 1 107 ? 19.248 -2.395 -21.479 1.00 95.88 107 LEU A N 1
ATOM 833 C CA . LEU A 1 107 ? 19.189 -3.415 -22.528 1.00 95.88 107 LEU A CA 1
ATOM 834 C C . LEU A 1 107 ? 18.687 -2.873 -23.872 1.00 95.88 107 LEU A C 1
ATOM 836 O O . LEU A 1 107 ? 19.164 -3.307 -24.920 1.00 95.88 107 LEU A O 1
ATOM 840 N N . TYR A 1 108 ? 17.719 -1.951 -23.861 1.00 94.19 108 TYR A N 1
ATOM 841 C CA . TYR A 1 108 ? 16.962 -1.614 -25.072 1.00 94.19 108 TYR A CA 1
ATOM 842 C C . TYR A 1 108 ? 17.088 -0.166 -25.542 1.00 94.19 108 TYR A C 1
ATOM 844 O O . TYR A 1 108 ? 16.684 0.111 -26.669 1.00 94.19 108 TYR A O 1
ATOM 852 N N . SER A 1 109 ? 17.671 0.749 -24.759 1.00 92.94 109 SER A N 1
ATOM 853 C CA . SER A 1 109 ? 17.826 2.156 -25.177 1.00 92.94 109 SER A CA 1
ATOM 854 C C . SER A 1 109 ? 18.646 2.300 -26.460 1.00 92.94 109 SER A C 1
ATOM 856 O O . SER A 1 109 ? 18.190 2.937 -27.403 1.00 92.94 109 SER A O 1
ATOM 858 N N . GLY A 1 110 ? 19.803 1.638 -26.561 1.00 91.38 110 GLY A N 1
ATOM 859 C CA . GLY A 1 110 ? 20.627 1.684 -27.775 1.00 91.38 110 GLY A CA 1
ATOM 860 C C . GLY A 1 110 ? 19.901 1.131 -29.007 1.00 91.38 110 GLY A C 1
ATOM 861 O O . GLY A 1 110 ? 19.932 1.735 -30.078 1.00 91.38 110 GLY A O 1
ATOM 862 N N . LEU A 1 111 ? 19.172 0.018 -28.851 1.00 89.31 111 LEU A N 1
ATOM 863 C CA . LEU A 1 111 ? 18.358 -0.546 -29.932 1.00 89.31 111 LEU A CA 1
ATOM 864 C C . LEU A 1 111 ? 17.211 0.393 -30.327 1.00 89.31 111 LEU A C 1
ATOM 866 O O . LEU A 1 111 ? 16.886 0.514 -31.511 1.00 89.31 111 LEU A O 1
ATOM 870 N N . HIS A 1 112 ? 16.598 1.050 -29.344 1.00 90.12 112 HIS A N 1
ATOM 871 C CA . HIS A 1 112 ? 15.556 2.037 -29.564 1.00 90.12 112 HIS A CA 1
ATOM 872 C C . HIS A 1 112 ? 16.075 3.227 -30.383 1.00 90.12 112 HIS A C 1
ATOM 874 O O . HIS A 1 112 ? 15.468 3.548 -31.406 1.00 90.12 112 HIS A O 1
ATOM 880 N N . GLU A 1 113 ? 17.223 3.804 -30.017 1.00 89.44 113 GLU A N 1
ATOM 881 C CA . GLU A 1 113 ? 17.841 4.915 -30.755 1.00 89.44 113 GLU A CA 1
ATOM 882 C C . GLU A 1 113 ? 18.173 4.525 -32.199 1.00 89.44 113 GLU A C 1
ATOM 884 O O . GLU A 1 113 ? 17.799 5.223 -33.145 1.00 89.44 113 GLU A O 1
ATOM 889 N N . VAL A 1 114 ? 18.770 3.344 -32.400 1.00 87.31 114 VAL A N 1
ATOM 890 C CA . VAL A 1 114 ? 19.040 2.809 -33.744 1.00 87.31 114 VAL A CA 1
ATOM 891 C C . VAL A 1 114 ? 17.750 2.631 -34.545 1.00 87.31 114 VAL A C 1
ATOM 893 O O . VAL A 1 114 ? 17.740 2.859 -35.752 1.00 87.31 114 VAL A O 1
ATOM 896 N N . ARG A 1 115 ? 16.650 2.204 -33.918 1.00 82.69 115 ARG A N 1
ATOM 897 C CA . ARG A 1 115 ? 15.363 2.014 -34.602 1.00 82.69 115 ARG A CA 1
ATOM 898 C C . ARG A 1 115 ? 14.687 3.342 -34.943 1.00 82.69 115 ARG A C 1
ATOM 900 O O . ARG A 1 115 ? 14.037 3.425 -35.981 1.00 82.69 115 ARG A O 1
ATOM 907 N N . LYS A 1 116 ? 14.839 4.352 -34.088 1.00 83.69 116 LYS A N 1
ATOM 908 C CA . LYS A 1 116 ? 14.249 5.685 -34.246 1.00 83.69 116 LYS A CA 1
ATOM 909 C C . LYS A 1 116 ? 14.990 6.533 -35.281 1.00 83.69 116 LYS A C 1
ATOM 911 O O . LYS A 1 116 ? 14.347 7.247 -36.040 1.00 83.69 116 LYS A O 1
ATOM 916 N N . GLY A 1 117 ? 16.318 6.416 -35.350 1.00 76.88 117 GLY A N 1
ATOM 917 C CA . GLY A 1 117 ? 17.165 7.151 -36.298 1.00 76.88 117 GLY A CA 1
ATOM 918 C C . GLY A 1 117 ? 17.190 6.595 -37.729 1.00 76.88 117 GLY A C 1
ATOM 919 O O . GLY A 1 117 ? 17.835 7.176 -38.600 1.00 76.88 117 GLY A O 1
ATOM 920 N N . ARG A 1 118 ? 16.515 5.472 -38.008 1.00 78.94 118 ARG A N 1
ATOM 921 C CA . ARG A 1 118 ? 16.474 4.883 -39.356 1.00 78.94 118 ARG A CA 1
ATOM 922 C C . ARG A 1 118 ? 15.609 5.717 -40.299 1.00 78.94 118 ARG A C 1
ATOM 924 O O . ARG A 1 118 ? 14.425 5.923 -40.051 1.00 78.94 118 ARG A O 1
ATOM 931 N N . ARG A 1 119 ? 16.201 6.115 -41.430 1.00 74.25 119 ARG A N 1
ATOM 932 C CA . ARG A 1 119 ? 15.518 6.831 -42.520 1.00 74.25 119 ARG A CA 1
ATOM 933 C C . ARG A 1 119 ? 14.537 5.935 -43.289 1.00 74.25 119 ARG A C 1
ATOM 935 O O . ARG A 1 119 ? 13.517 6.419 -43.764 1.00 74.25 119 ARG A O 1
ATOM 942 N N . GLU A 1 120 ? 14.817 4.633 -43.352 1.00 76.25 120 GLU A N 1
ATOM 943 C CA . GLU A 1 120 ? 13.974 3.624 -44.000 1.00 76.25 120 GLU A CA 1
ATOM 944 C C . GLU A 1 120 ? 13.604 2.496 -43.027 1.00 76.25 120 GLU A C 1
ATOM 946 O O . GLU A 1 120 ? 14.403 2.077 -42.183 1.00 76.25 120 GLU A O 1
ATOM 951 N N . LYS A 1 121 ? 12.372 1.986 -43.127 1.00 72.88 121 LYS A N 1
ATOM 952 C CA . LYS A 1 121 ? 11.896 0.889 -42.276 1.00 72.88 121 LYS A CA 1
ATOM 953 C C . LYS A 1 121 ? 12.488 -0.431 -42.764 1.00 72.88 121 LYS A C 1
ATOM 955 O O . LYS A 1 121 ? 12.153 -0.890 -43.848 1.00 72.88 121 LYS A O 1
ATOM 960 N N . THR A 1 122 ? 13.298 -1.086 -41.934 1.00 69.31 122 THR A N 1
ATOM 961 C CA . THR A 1 122 ? 13.706 -2.472 -42.203 1.00 69.31 122 THR A CA 1
ATOM 962 C C . THR A 1 122 ? 12.498 -3.409 -42.148 1.00 69.31 122 THR A C 1
ATOM 964 O O . THR A 1 122 ? 11.658 -3.252 -41.249 1.00 69.31 122 THR A O 1
ATOM 967 N N . PRO A 1 123 ? 12.424 -4.400 -43.052 1.00 69.06 123 PRO A N 1
ATOM 968 C CA . PRO A 1 123 ? 11.355 -5.381 -43.035 1.00 69.06 123 PRO A CA 1
ATOM 969 C C . PRO A 1 123 ? 11.317 -6.151 -41.712 1.00 69.06 123 PRO A C 1
ATOM 971 O O . PRO A 1 123 ? 12.353 -6.434 -41.106 1.00 69.06 123 PRO A O 1
ATOM 974 N N . LYS A 1 124 ? 10.110 -6.453 -41.226 1.00 74.50 124 LYS A N 1
ATOM 975 C CA . LYS A 1 124 ? 9.924 -7.218 -39.985 1.00 74.50 124 LYS A CA 1
ATOM 976 C C . LYS A 1 124 ? 10.322 -8.690 -40.205 1.00 74.50 124 LYS A C 1
ATOM 978 O O . LYS A 1 124 ? 10.255 -9.159 -41.342 1.00 74.50 124 LYS A O 1
ATOM 983 N N . PRO A 1 125 ? 10.697 -9.435 -39.146 1.00 71.69 125 PRO A N 1
ATOM 984 C CA . PRO A 1 125 ? 10.846 -10.888 -39.235 1.00 71.69 125 PRO A CA 1
ATOM 985 C C . PRO A 1 125 ? 9.603 -11.513 -39.887 1.00 71.69 125 PRO A C 1
ATOM 987 O O . PRO A 1 125 ? 8.487 -11.172 -39.497 1.00 71.69 125 PRO A O 1
ATOM 990 N N . GLY A 1 126 ? 9.802 -12.361 -40.901 1.00 74.88 126 GLY A N 1
ATOM 991 C CA . GLY A 1 126 ? 8.725 -12.947 -41.711 1.00 74.88 126 GLY A CA 1
ATOM 992 C C . GLY A 1 126 ? 8.380 -12.199 -43.006 1.00 74.88 126 GLY A C 1
ATOM 993 O O . GLY A 1 126 ? 7.500 -12.634 -43.725 1.00 74.88 126 GLY A O 1
ATOM 994 N N . PHE A 1 127 ? 9.050 -11.091 -43.344 1.00 78.62 127 PHE A N 1
ATOM 995 C CA . PHE A 1 127 ? 8.742 -10.344 -44.577 1.00 78.62 127 PHE A CA 1
ATOM 996 C C . PHE A 1 127 ? 9.067 -11.095 -45.880 1.00 78.62 127 PHE A C 1
ATOM 998 O O . PHE A 1 127 ? 8.440 -10.844 -46.901 1.00 78.62 127 PHE A O 1
ATOM 1005 N N . PHE A 1 128 ? 10.067 -11.978 -45.853 1.00 74.38 128 PHE A N 1
ATOM 1006 C CA . PHE A 1 128 ? 10.515 -12.747 -47.023 1.00 74.38 128 PHE A CA 1
ATOM 1007 C C . PHE A 1 128 ? 9.991 -14.192 -47.033 1.00 74.38 128 PHE A C 1
ATOM 1009 O O . PHE A 1 128 ? 10.507 -15.017 -47.780 1.00 74.38 128 PHE A O 1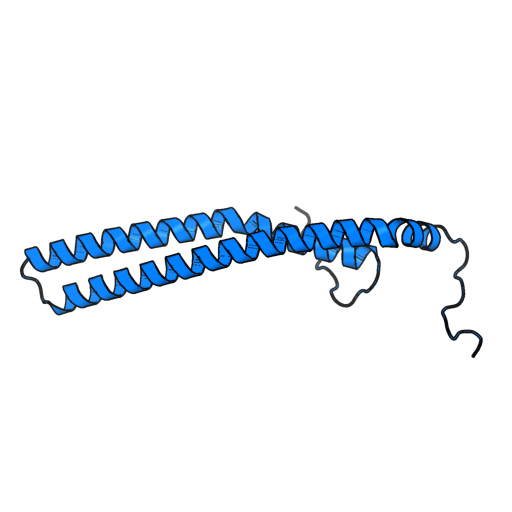
ATOM 1016 N N . THR A 1 129 ? 9.040 -14.509 -46.152 1.00 66.12 129 THR A N 1
ATOM 1017 C CA . THR A 1 129 ? 8.403 -15.834 -46.029 1.00 66.12 129 THR A CA 1
ATOM 1018 C C . THR A 1 129 ? 6.962 -15.705 -46.483 1.00 66.12 129 THR A C 1
ATOM 1020 O O . THR A 1 129 ? 6.486 -16.638 -47.158 1.00 66.12 129 THR A O 1
#

Organism: NCBI:txid1176198

Sequence (129 aa):
MSVPQPVDINSRTYESVQRLLGELHRLLTEGEPEVERIRQATKDLADRAVQLAVKIDNADLESSHVTLTEDTSLDLLDAHRAMKLLSGVSKQLATEVNAVRVRHQQLYSGLHEVRKGRREKTPKPGFFT

Radius of gyration: 25.91 Å; chains: 1; bounding box: 45×37×82 Å